Protein AF-A0A382QW18-F1 (afdb_monomer)

Structure (mmCIF, N/CA/C/O backbone):
data_AF-A0A382QW18-F1
#
_entry.id   AF-A0A382QW18-F1
#
loop_
_atom_site.group_PDB
_atom_site.id
_atom_site.type_symbol
_atom_site.label_atom_id
_atom_site.label_alt_id
_atom_site.label_comp_id
_atom_site.label_asym_id
_atom_site.label_entity_id
_atom_site.label_seq_id
_atom_site.pdbx_PDB_ins_code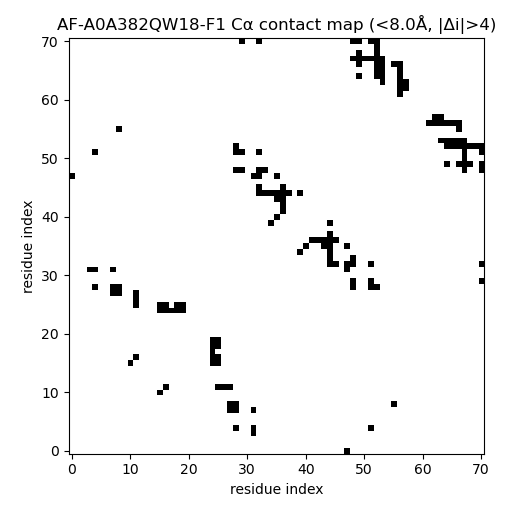
_atom_site.Cartn_x
_atom_site.Cartn_y
_atom_site.Cartn_z
_atom_site.occupancy
_atom_site.B_iso_or_equiv
_atom_site.auth_seq_id
_atom_site.auth_comp_id
_atom_site.auth_asym_id
_atom_site.auth_atom_id
_atom_site.pdbx_PDB_model_num
ATOM 1 N N . VAL A 1 1 ? 3.525 -4.389 10.931 1.00 88.75 1 VAL A N 1
ATOM 2 C CA . VAL A 1 1 ? 3.071 -3.444 9.884 1.00 88.75 1 VAL A CA 1
ATOM 3 C C . VAL A 1 1 ? 4.239 -2.934 9.058 1.00 88.75 1 VAL A C 1
ATOM 5 O O . VAL A 1 1 ? 4.236 -3.205 7.873 1.00 88.75 1 VAL A O 1
ATOM 8 N N . LEU A 1 2 ? 5.274 -2.324 9.652 1.00 92.56 2 LEU A N 1
ATOM 9 C CA . LEU A 1 2 ? 6.437 -1.827 8.894 1.00 92.56 2 LEU A CA 1
ATOM 10 C C . LEU A 1 2 ? 7.054 -2.863 7.936 1.00 92.56 2 LEU A C 1
ATOM 12 O O . LEU A 1 2 ? 7.188 -2.579 6.754 1.00 92.56 2 LEU A O 1
ATOM 16 N N . LEU A 1 3 ? 7.358 -4.076 8.420 1.00 96.44 3 LEU A N 1
ATOM 17 C CA . LEU A 1 3 ? 7.875 -5.153 7.564 1.00 96.44 3 LEU A CA 1
ATOM 18 C C . LEU A 1 3 ? 6.939 -5.440 6.380 1.00 96.44 3 LEU A C 1
ATOM 20 O O . LEU A 1 3 ? 7.404 -5.577 5.261 1.00 96.44 3 LEU A O 1
ATOM 24 N N . VAL A 1 4 ? 5.626 -5.467 6.623 1.00 97.25 4 VAL A N 1
ATOM 25 C CA . VAL A 1 4 ? 4.615 -5.707 5.584 1.00 97.25 4 VAL A CA 1
ATOM 26 C C . VAL A 1 4 ? 4.625 -4.589 4.544 1.00 97.25 4 VAL A C 1
ATOM 28 O O . VAL A 1 4 ? 4.587 -4.896 3.363 1.00 97.25 4 VAL A O 1
ATOM 31 N N . LEU A 1 5 ? 4.733 -3.319 4.953 1.00 97.19 5 LEU A N 1
ATOM 32 C CA . LEU A 1 5 ? 4.817 -2.182 4.027 1.00 97.19 5 LEU A CA 1
ATOM 33 C C . LEU A 1 5 ? 6.091 -2.232 3.173 1.00 97.19 5 LEU A C 1
ATOM 35 O O . LEU A 1 5 ? 6.027 -2.053 1.961 1.00 97.19 5 LEU A O 1
ATOM 39 N N . VAL A 1 6 ? 7.240 -2.532 3.786 1.00 96.75 6 VAL A N 1
ATOM 40 C CA . VAL A 1 6 ? 8.517 -2.657 3.065 1.00 96.75 6 VAL A CA 1
ATOM 41 C C . VAL A 1 6 ? 8.484 -3.834 2.090 1.00 96.75 6 VAL A C 1
ATOM 43 O O . VAL A 1 6 ? 8.905 -3.697 0.946 1.00 96.75 6 VAL A O 1
ATOM 46 N N . THR A 1 7 ? 7.952 -4.987 2.505 1.00 97.44 7 THR A N 1
ATOM 47 C CA . THR A 1 7 ? 7.789 -6.139 1.609 1.00 97.44 7 THR A CA 1
ATOM 48 C C . THR A 1 7 ? 6.787 -5.844 0.495 1.00 97.44 7 THR A C 1
ATOM 50 O O . THR A 1 7 ? 7.043 -6.219 -0.643 1.00 97.44 7 THR A O 1
ATOM 53 N N . ALA A 1 8 ? 5.682 -5.156 0.794 1.00 96.88 8 ALA A N 1
ATOM 54 C CA . ALA A 1 8 ? 4.675 -4.766 -0.187 1.00 96.88 8 ALA A CA 1
ATOM 55 C C . ALA A 1 8 ? 5.274 -3.871 -1.275 1.00 96.88 8 ALA A C 1
ATOM 57 O O . ALA A 1 8 ? 5.167 -4.210 -2.446 1.00 96.88 8 ALA A O 1
ATOM 58 N N . VAL A 1 9 ? 5.971 -2.793 -0.904 1.00 95.75 9 VAL A N 1
ATOM 59 C CA . VAL A 1 9 ? 6.550 -1.881 -1.902 1.00 95.75 9 VAL A CA 1
ATOM 60 C C . VAL A 1 9 ? 7.701 -2.516 -2.684 1.00 95.75 9 VAL A C 1
ATOM 62 O O . VAL A 1 9 ? 7.845 -2.275 -3.879 1.00 95.75 9 VAL A O 1
ATOM 65 N N . ALA A 1 10 ? 8.493 -3.383 -2.043 1.00 96.00 10 ALA A N 1
ATOM 66 C CA . ALA A 1 10 ? 9.520 -4.150 -2.739 1.00 96.00 10 ALA A CA 1
ATOM 67 C C . ALA A 1 10 ? 8.900 -5.110 -3.763 1.00 96.00 10 ALA A C 1
ATOM 69 O O . ALA A 1 10 ? 9.412 -5.229 -4.870 1.00 96.00 10 ALA A O 1
ATOM 70 N N . LEU A 1 11 ? 7.799 -5.781 -3.410 1.00 96.56 11 LEU A N 1
ATOM 71 C CA . LEU A 1 11 ? 7.085 -6.690 -4.303 1.00 96.56 11 LEU A CA 1
ATOM 72 C C . LEU A 1 11 ? 6.427 -5.938 -5.468 1.00 96.56 11 LEU A C 1
ATOM 74 O O . LEU A 1 11 ? 6.520 -6.388 -6.609 1.00 96.56 11 LEU A O 1
ATOM 78 N N . GLU A 1 12 ? 5.814 -4.792 -5.169 1.00 94.56 12 GLU A N 1
ATOM 79 C CA . GLU A 1 12 ? 5.187 -3.887 -6.135 1.00 94.56 12 GLU A CA 1
ATOM 80 C C . GLU A 1 12 ? 6.191 -3.423 -7.196 1.00 94.56 12 GLU A C 1
ATOM 82 O O . GLU A 1 12 ? 5.960 -3.634 -8.379 1.00 94.56 12 GLU A O 1
ATOM 87 N N . GLY A 1 13 ? 7.351 -2.907 -6.778 1.00 92.62 13 GLY A N 1
ATOM 88 C CA . GLY A 1 13 ? 8.383 -2.405 -7.691 1.00 92.62 13 GLY A CA 1
ATOM 89 C C . GLY A 1 13 ? 9.304 -3.463 -8.310 1.00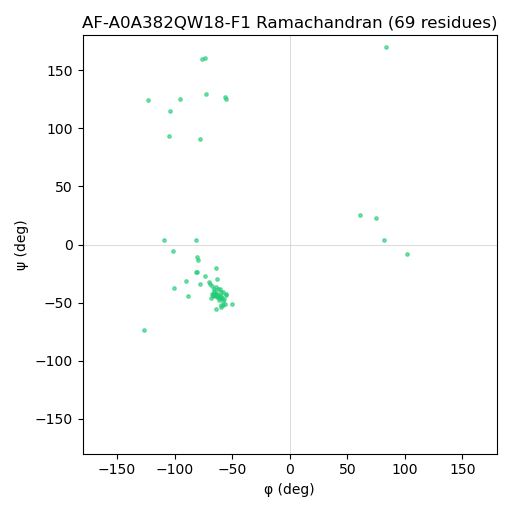 92.62 13 GLY A C 1
ATOM 90 O O . GLY A 1 13 ? 10.268 -3.094 -8.976 1.00 92.62 13 GLY A O 1
ATOM 91 N N . THR A 1 14 ? 9.085 -4.761 -8.064 1.00 94.12 14 THR A N 1
ATOM 92 C CA . THR A 1 14 ? 9.924 -5.831 -8.645 1.00 94.12 14 THR A CA 1
ATOM 93 C C . THR A 1 14 ? 9.105 -6.883 -9.380 1.00 94.12 14 THR A C 1
ATOM 95 O O . THR A 1 14 ? 9.126 -6.934 -10.603 1.00 94.12 14 THR A O 1
ATOM 98 N N . LEU A 1 15 ? 8.390 -7.744 -8.654 1.00 94.56 15 LEU A N 1
ATOM 99 C CA . LEU A 1 15 ? 7.674 -8.878 -9.244 1.00 94.56 15 LEU A CA 1
ATOM 100 C C . LEU A 1 15 ? 6.335 -8.474 -9.863 1.00 94.56 15 LEU A C 1
ATOM 102 O O . LEU A 1 15 ? 5.824 -9.199 -10.713 1.00 94.56 15 LEU A O 1
ATOM 106 N N . LEU A 1 16 ? 5.752 -7.360 -9.417 1.00 94.25 16 LEU A N 1
ATOM 107 C CA . LEU A 1 16 ? 4.433 -6.904 -9.859 1.00 94.25 16 LEU A CA 1
ATOM 108 C C . LEU A 1 16 ? 4.478 -5.650 -10.738 1.00 94.25 16 LEU A C 1
ATOM 110 O O . LEU A 1 16 ? 3.417 -5.180 -11.134 1.00 94.25 16 LEU A O 1
ATOM 114 N N . ASP A 1 17 ? 5.663 -5.147 -11.088 1.00 90.81 17 ASP A N 1
ATOM 115 C CA . ASP A 1 17 ? 5.814 -3.928 -11.897 1.00 90.81 17 ASP A CA 1
ATOM 116 C C . ASP A 1 17 ? 5.131 -4.068 -13.274 1.00 90.81 17 ASP A C 1
ATOM 118 O O . ASP A 1 17 ? 4.396 -3.193 -13.738 1.00 90.81 17 ASP A O 1
ATOM 122 N N . GLU A 1 18 ? 5.268 -5.244 -13.892 1.00 90.94 18 GLU A N 1
ATOM 123 C CA . GLU A 1 18 ? 4.614 -5.563 -15.166 1.00 90.94 18 GLU A CA 1
ATOM 124 C C . GLU A 1 18 ? 3.137 -5.966 -15.012 1.00 90.94 18 GLU A C 1
ATOM 126 O O . GLU A 1 18 ? 2.393 -6.003 -16.000 1.00 90.94 18 GLU A O 1
ATOM 131 N N . LEU A 1 19 ? 2.671 -6.253 -13.789 1.00 92.62 19 LEU A N 1
ATOM 132 C CA . LEU A 1 19 ? 1.290 -6.658 -13.547 1.00 92.62 19 LEU A CA 1
ATOM 133 C C . LEU A 1 19 ? 0.376 -5.432 -13.583 1.00 92.62 19 LEU A C 1
ATOM 135 O O . LEU A 1 19 ? 0.114 -4.774 -12.577 1.00 92.62 19 LEU A O 1
ATOM 139 N N . ARG A 1 20 ? -0.141 -5.144 -14.776 1.00 90.62 20 ARG A 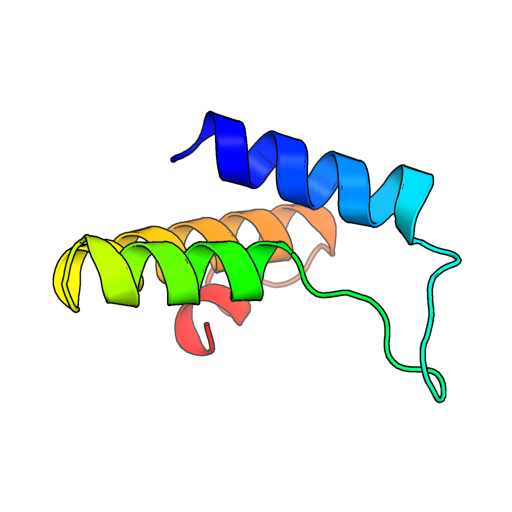N 1
ATOM 140 C CA . ARG A 1 20 ? -1.013 -3.996 -15.022 1.00 90.62 20 ARG A CA 1
ATOM 141 C C . ARG A 1 20 ? -2.336 -4.454 -15.615 1.00 90.62 20 ARG A C 1
ATOM 143 O O . ARG A 1 20 ? -2.371 -5.101 -16.661 1.00 90.62 20 ARG A O 1
ATOM 150 N N . VAL A 1 21 ? -3.443 -4.087 -14.978 1.00 90.81 21 VAL A N 1
ATOM 151 C CA . VAL A 1 21 ? -4.800 -4.406 -15.447 1.00 90.81 21 VAL A CA 1
ATOM 152 C C . VAL A 1 21 ? -5.397 -3.151 -16.066 1.00 90.81 21 VAL A C 1
ATOM 154 O O . VAL A 1 21 ? -5.574 -2.143 -15.392 1.00 90.81 21 VAL A O 1
ATOM 157 N N . GLY A 1 22 ? -5.657 -3.171 -17.376 1.00 91.94 22 GLY A N 1
ATOM 158 C CA . GLY A 1 22 ? -6.153 -1.982 -18.085 1.00 91.94 22 GLY A CA 1
ATOM 159 C C . GLY A 1 22 ? -5.192 -0.785 -18.033 1.00 91.94 22 GLY A C 1
ATOM 160 O O . GLY A 1 22 ? -5.631 0.356 -18.122 1.00 91.94 22 GLY A O 1
ATOM 161 N N . GLY A 1 23 ? -3.889 -1.036 -17.852 1.00 90.06 23 GLY A N 1
ATOM 162 C CA . GLY A 1 23 ? -2.876 0.007 -17.668 1.00 90.06 23 GLY A CA 1
ATOM 163 C C . GLY A 1 23 ? -2.767 0.550 -16.239 1.00 90.06 23 GLY A C 1
ATOM 164 O O . GLY A 1 23 ? -1.968 1.451 -16.011 1.00 90.06 23 GLY A O 1
ATOM 165 N N . VAL A 1 24 ? -3.511 0.006 -15.276 1.00 89.12 24 VAL A N 1
ATOM 166 C CA . VAL A 1 24 ? -3.404 0.360 -13.853 1.00 89.12 24 VAL A CA 1
ATOM 167 C C . VAL A 1 24 ? -2.485 -0.644 -13.160 1.00 89.12 24 VAL A C 1
ATOM 169 O O . VAL A 1 24 ? -2.696 -1.851 -13.288 1.00 89.12 24 VAL A O 1
ATOM 172 N N . SER A 1 25 ? -1.445 -0.158 -12.481 1.00 90.31 25 SER A N 1
ATOM 173 C CA . SER A 1 25 ? -0.533 -0.977 -11.672 1.00 90.31 25 SER A CA 1
ATOM 174 C C . SER A 1 25 ? -1.198 -1.433 -10.373 1.00 90.31 25 SER A C 1
ATOM 176 O O . SER A 1 25 ? -2.189 -0.858 -9.923 1.00 90.31 25 SER A O 1
ATOM 178 N N . VAL A 1 26 ? -0.654 -2.484 -9.765 1.00 92.94 26 VAL A N 1
ATOM 179 C CA . VAL A 1 26 ? -1.088 -2.921 -8.434 1.00 92.94 26 VAL A CA 1
ATOM 180 C C . VAL A 1 26 ? -0.585 -1.936 -7.380 1.00 92.94 26 VAL A C 1
ATOM 182 O O . VAL A 1 26 ? 0.607 -1.680 -7.337 1.00 92.94 26 VAL A O 1
ATOM 185 N N . GLU A 1 27 ? -1.466 -1.450 -6.502 1.00 94.00 27 GLU A N 1
ATOM 186 C CA . GLU A 1 27 ? -1.086 -0.658 -5.320 1.00 94.00 27 GLU A CA 1
ATOM 187 C C . GLU A 1 27 ? -1.194 -1.503 -4.044 1.00 94.00 27 GLU A C 1
ATOM 189 O O . GLU A 1 27 ? -2.259 -1.625 -3.423 1.00 94.00 27 GLU A O 1
ATOM 194 N N . LEU A 1 28 ? -0.085 -2.120 -3.635 1.00 96.19 28 LEU A N 1
ATOM 195 C CA . LEU A 1 28 ? -0.062 -2.989 -2.460 1.00 96.19 28 LEU A CA 1
ATOM 196 C C . LEU A 1 28 ? -0.040 -2.204 -1.156 1.00 96.19 28 LEU A C 1
ATOM 198 O O . LEU A 1 28 ? -0.628 -2.646 -0.166 1.00 96.19 28 LEU A O 1
ATOM 202 N N . LEU A 1 29 ? 0.613 -1.043 -1.138 1.00 96.50 29 LEU A N 1
ATOM 203 C CA . LEU A 1 29 ? 0.609 -0.168 0.031 1.00 96.50 29 LEU A CA 1
ATOM 204 C C .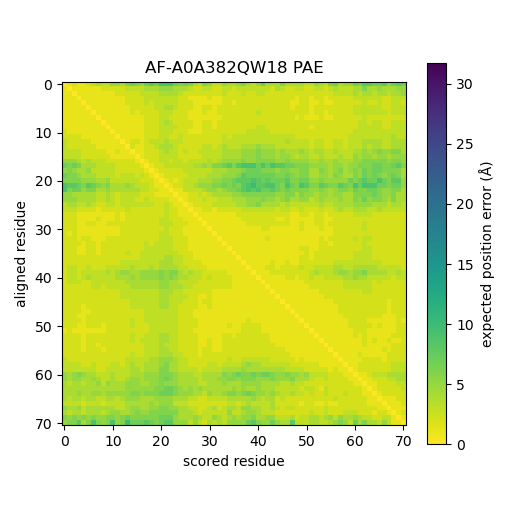 LEU A 1 29 ? -0.833 0.224 0.415 1.00 96.50 29 LEU A C 1
ATOM 206 O O . LEU A 1 29 ? -1.177 0.211 1.604 1.00 96.50 29 LEU A O 1
ATOM 210 N N . LEU A 1 30 ? -1.692 0.520 -0.570 1.00 95.69 30 LEU A N 1
ATOM 211 C CA . LEU A 1 30 ? -3.087 0.924 -0.358 1.00 95.69 30 LEU A CA 1
ATOM 212 C C . LEU A 1 30 ? -3.886 -0.248 0.189 1.00 95.69 30 LEU A C 1
ATOM 214 O O . LEU A 1 30 ? -4.596 -0.126 1.188 1.00 95.69 30 LEU A O 1
ATOM 218 N N . LEU A 1 31 ? -3.708 -1.417 -0.429 1.00 96.75 31 LEU A N 1
ATOM 219 C CA . LEU A 1 31 ? -4.351 -2.649 -0.001 1.00 96.75 31 LEU A CA 1
ATOM 220 C C . LEU A 1 31 ? -4.012 -2.985 1.457 1.00 96.75 31 LEU A C 1
ATOM 222 O O . LEU A 1 31 ? -4.912 -3.288 2.241 1.00 96.75 31 LEU A O 1
ATOM 226 N N . VAL A 1 32 ? -2.734 -2.902 1.841 1.00 97.56 32 VAL A N 1
ATOM 227 C CA . VAL A 1 32 ? -2.309 -3.133 3.230 1.00 97.56 32 VAL A CA 1
ATOM 228 C C . VAL A 1 32 ? -3.007 -2.153 4.166 1.00 97.56 32 VAL A C 1
ATOM 230 O O . VAL A 1 32 ? -3.552 -2.593 5.175 1.00 97.56 32 VAL A O 1
ATOM 233 N N . SER A 1 33 ? -3.046 -0.867 3.812 1.00 97.19 33 SER A N 1
ATOM 234 C CA . SER A 1 33 ? -3.663 0.196 4.616 1.00 97.19 33 SER A CA 1
ATOM 235 C C . SER A 1 33 ? -5.147 -0.078 4.887 1.00 97.19 33 SER A C 1
ATOM 237 O O . SER A 1 33 ? -5.573 -0.096 6.050 1.00 97.19 33 SER A O 1
ATOM 239 N N . VAL A 1 34 ? -5.905 -0.426 3.841 1.00 97.31 34 VAL A N 1
ATOM 240 C CA . VAL A 1 34 ? -7.321 -0.817 3.935 1.00 97.31 34 VAL A CA 1
ATOM 241 C C . VAL A 1 34 ? -7.5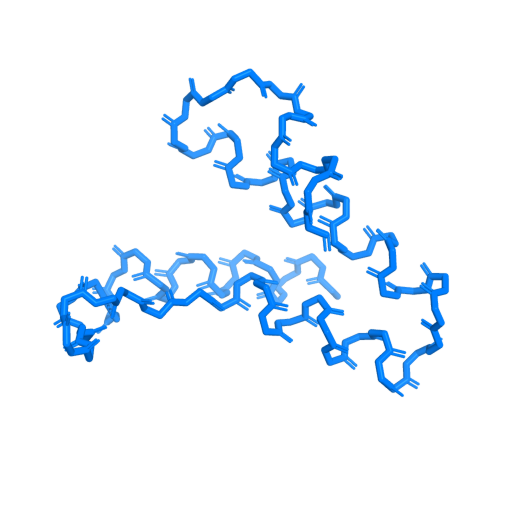00 -2.054 4.816 1.00 97.31 34 VAL A C 1
ATOM 243 O O . VAL A 1 34 ? -8.352 -2.052 5.704 1.00 97.31 34 VAL A O 1
ATOM 246 N N . LEU A 1 35 ? -6.682 -3.096 4.637 1.00 98.06 35 LEU A N 1
ATOM 247 C CA . LEU A 1 35 ? -6.782 -4.329 5.427 1.00 98.06 35 LEU A CA 1
ATOM 248 C C . LEU A 1 35 ? -6.452 -4.104 6.909 1.00 98.06 35 LEU A C 1
ATOM 250 O O . LEU A 1 35 ? -7.124 -4.662 7.781 1.00 98.06 35 LEU A O 1
ATOM 254 N N . THR A 1 36 ? -5.469 -3.256 7.227 1.00 98.00 36 THR A N 1
ATOM 255 C CA . THR A 1 36 ? -5.206 -2.850 8.617 1.00 98.00 36 THR A CA 1
ATOM 256 C C . THR A 1 36 ? -6.361 -2.071 9.224 1.00 98.00 36 THR A C 1
ATOM 258 O O . THR A 1 36 ? -6.648 -2.275 10.401 1.00 98.00 36 THR A O 1
ATOM 261 N N . GLY A 1 37 ? -7.041 -1.221 8.452 1.00 97.75 37 GLY A N 1
ATOM 262 C CA . GLY A 1 37 ? -8.247 -0.530 8.909 1.00 97.75 37 GLY A CA 1
ATOM 263 C C . GLY A 1 37 ? -9.407 -1.494 9.145 1.00 97.75 37 GLY A C 1
ATOM 264 O O . GLY A 1 37 ? -10.058 -1.453 10.187 1.00 97.75 37 GLY A O 1
ATOM 265 N N . TYR A 1 38 ? -9.611 -2.422 8.211 1.00 98.06 38 TYR A N 1
ATOM 266 C CA . TYR A 1 38 ? -10.673 -3.422 8.269 1.00 98.06 38 TYR A CA 1
ATOM 267 C C . TYR A 1 38 ? -10.544 -4.347 9.488 1.00 98.06 38 TYR A C 1
ATOM 269 O O . TYR A 1 38 ? -11.521 -4.582 10.194 1.00 98.06 38 TYR A O 1
ATOM 277 N N . HIS A 1 39 ? -9.337 -4.845 9.777 1.00 97.50 39 HIS A 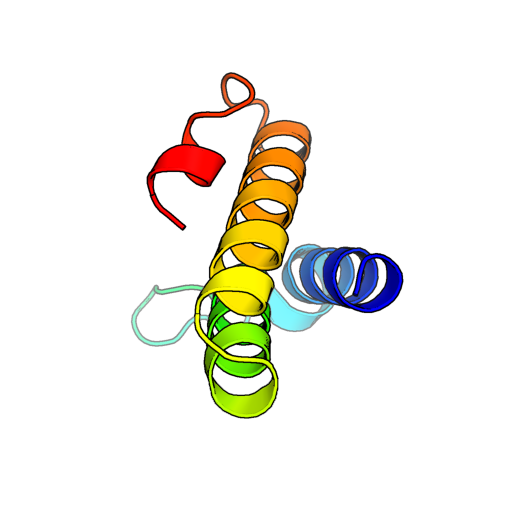N 1
ATOM 278 C CA . HIS A 1 39 ? -9.105 -5.758 10.904 1.00 97.50 39 HIS A CA 1
ATOM 279 C C . HIS A 1 39 ? -8.756 -5.054 12.220 1.00 97.50 39 HIS A C 1
ATOM 281 O O . HIS A 1 39 ? -9.025 -5.581 13.298 1.00 97.50 39 HIS A O 1
ATOM 287 N N . GLY A 1 40 ? -8.097 -3.899 12.148 1.00 95.69 40 GLY A N 1
ATOM 288 C CA . GLY A 1 40 ? -7.562 -3.176 13.299 1.00 95.69 40 GLY A CA 1
ATOM 289 C C . GLY A 1 40 ? -8.412 -1.994 13.755 1.00 95.69 40 GLY A C 1
ATOM 290 O O . GLY A 1 40 ? -8.092 -1.398 14.783 1.00 95.69 40 GLY A O 1
ATOM 291 N N . GLY A 1 41 ? -9.470 -1.656 13.021 1.00 97.62 41 GLY A N 1
ATOM 292 C CA . GLY A 1 41 ? -10.255 -0.449 13.235 1.00 97.62 41 GLY A CA 1
ATOM 293 C C . GLY A 1 41 ? -9.643 0.792 12.566 1.00 97.62 41 GLY A C 1
ATOM 294 O O . GLY A 1 41 ? -8.502 0.767 12.092 1.00 97.62 41 GLY A O 1
ATOM 295 N N . PRO A 1 42 ? -10.396 1.905 12.541 1.00 96.94 42 PRO A N 1
ATOM 296 C CA . PRO A 1 42 ? -10.069 3.085 11.740 1.00 96.94 42 PRO A CA 1
ATOM 297 C C . PRO A 1 42 ? -8.737 3.735 12.130 1.00 96.94 42 PRO A C 1
ATOM 299 O O . PRO A 1 42 ? -7.978 4.132 11.253 1.00 96.94 42 PRO A O 1
ATOM 302 N N . GLU A 1 43 ? -8.406 3.786 13.422 1.00 97.56 43 GLU A N 1
ATOM 303 C CA . GLU A 1 43 ? -7.157 4.389 13.906 1.00 97.56 43 GLU A CA 1
ATOM 304 C C . GLU A 1 43 ? -5.918 3.638 13.395 1.00 97.56 43 GLU A C 1
ATOM 306 O O . GLU A 1 43 ? -4.972 4.243 12.895 1.00 97.56 43 GLU A O 1
ATOM 311 N N . ARG A 1 44 ? -5.938 2.299 13.442 1.00 96.75 44 ARG A N 1
ATOM 312 C CA . ARG A 1 44 ? -4.838 1.471 12.924 1.00 96.75 44 ARG A CA 1
ATOM 313 C C . ARG A 1 44 ? -4.708 1.564 11.409 1.00 96.75 44 ARG A C 1
ATOM 315 O O . ARG A 1 44 ? -3.583 1.536 10.908 1.00 96.75 44 ARG A O 1
ATOM 322 N N . GLY A 1 45 ? -5.833 1.679 10.703 1.00 97.56 45 GLY A N 1
ATOM 323 C CA . GLY A 1 45 ? -5.859 1.959 9.270 1.00 97.56 45 GLY A CA 1
ATOM 324 C C . GLY A 1 45 ? -5.187 3.290 8.953 1.00 97.56 45 GLY A C 1
ATOM 325 O O . GLY A 1 45 ? -4.215 3.299 8.210 1.00 97.56 45 GLY A O 1
ATOM 326 N N . ALA A 1 46 ? -5.621 4.373 9.603 1.00 97.44 46 ALA A N 1
ATOM 327 C CA . ALA A 1 46 ? -5.089 5.719 9.391 1.00 97.44 46 ALA A CA 1
ATOM 328 C C . ALA A 1 46 ? -3.587 5.822 9.698 1.00 97.44 46 ALA A C 1
ATOM 330 O O . ALA A 1 46 ? -2.828 6.376 8.908 1.00 97.44 46 ALA A O 1
ATOM 331 N N . ILE A 1 47 ? -3.126 5.234 10.809 1.00 97.62 47 ILE A N 1
ATOM 332 C CA . ILE A 1 47 ? -1.693 5.203 11.140 1.00 97.62 47 ILE A CA 1
ATOM 333 C C . ILE A 1 47 ? -0.913 4.440 10.061 1.00 97.62 47 ILE A C 1
ATOM 335 O O . ILE A 1 47 ? 0.151 4.884 9.635 1.00 97.62 47 ILE A O 1
ATOM 339 N N . THR A 1 48 ? -1.429 3.296 9.605 1.00 97.94 48 THR A N 1
ATOM 340 C CA . THR A 1 48 ? -0.762 2.497 8.568 1.00 97.94 48 THR A CA 1
ATOM 341 C C . THR A 1 48 ? -0.723 3.235 7.231 1.00 97.94 48 THR A C 1
ATOM 343 O O . THR A 1 48 ? 0.335 3.268 6.610 1.00 97.94 48 THR A O 1
ATOM 346 N N . ALA A 1 49 ? -1.830 3.868 6.842 1.00 97.50 49 ALA A N 1
ATOM 347 C CA . ALA A 1 49 ? -1.982 4.652 5.622 1.00 97.50 49 ALA A CA 1
ATOM 348 C C . ALA A 1 49 ? -1.027 5.853 5.584 1.00 97.50 49 ALA A C 1
ATOM 350 O O . ALA A 1 49 ? -0.294 6.034 4.614 1.00 97.50 49 ALA A O 1
ATOM 351 N N . PHE A 1 50 ? -0.919 6.584 6.698 1.00 97.56 50 PHE A N 1
ATOM 352 C CA . PHE A 1 50 ? 0.035 7.678 6.857 1.00 97.56 50 PHE A CA 1
ATOM 353 C C . PHE A 1 50 ? 1.480 7.223 6.598 1.00 97.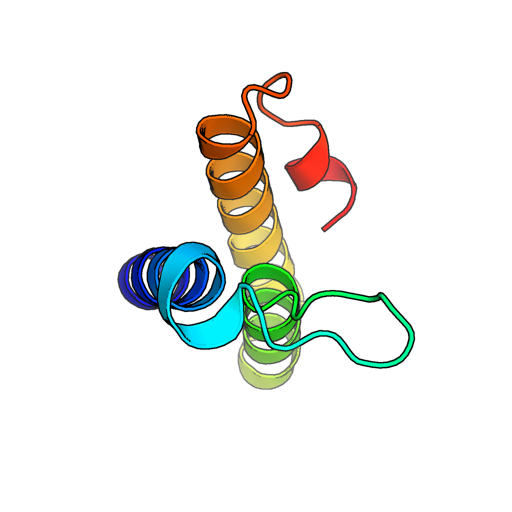56 50 PHE A C 1
ATOM 355 O O . PHE A 1 50 ? 2.194 7.816 5.788 1.00 97.56 50 PHE A O 1
ATOM 362 N N . PHE A 1 51 ? 1.922 6.139 7.247 1.00 97.81 51 PHE A N 1
ATOM 363 C CA . PHE A 1 51 ? 3.281 5.626 7.047 1.00 97.81 51 PHE A CA 1
ATOM 364 C C . PHE A 1 51 ? 3.490 5.000 5.663 1.00 97.81 51 PHE A C 1
ATOM 366 O O . PHE A 1 51 ? 4.591 5.094 5.124 1.00 97.81 51 PHE A O 1
ATOM 373 N N . ALA A 1 52 ? 2.462 4.383 5.080 1.00 97.62 52 ALA A N 1
ATOM 374 C CA . ALA A 1 52 ? 2.502 3.867 3.717 1.00 97.62 52 ALA A CA 1
ATOM 375 C C . ALA A 1 52 ? 2.698 5.002 2.699 1.00 97.62 52 ALA A C 1
ATOM 377 O O . ALA A 1 52 ? 3.576 4.904 1.844 1.00 97.62 52 ALA A O 1
ATOM 378 N N . GLY A 1 53 ? 1.969 6.111 2.855 1.00 96.56 53 GLY A N 1
ATOM 379 C CA . GLY A 1 53 ? 2.133 7.307 2.034 1.00 96.56 53 GLY A CA 1
ATOM 380 C C . GLY A 1 53 ? 3.517 7.945 2.178 1.00 96.56 53 GLY A C 1
ATOM 381 O O . GLY A 1 53 ? 4.159 8.231 1.173 1.00 96.56 53 GLY A O 1
ATOM 382 N N . LEU A 1 54 ? 4.044 8.073 3.404 1.00 96.75 54 LEU A N 1
ATOM 383 C CA . LEU A 1 54 ? 5.416 8.562 3.621 1.00 96.75 54 LEU A CA 1
ATOM 384 C C . LEU A 1 54 ? 6.481 7.667 2.968 1.00 96.75 54 LEU A C 1
ATOM 386 O O . LEU A 1 54 ? 7.485 8.164 2.447 1.00 96.75 54 LEU A O 1
ATOM 390 N N . LEU A 1 55 ? 6.280 6.347 3.006 1.00 96.25 55 LEU A N 1
ATOM 391 C CA . LEU A 1 55 ? 7.171 5.390 2.356 1.00 96.25 55 LEU A CA 1
ATOM 392 C C . LEU A 1 55 ? 7.108 5.535 0.831 1.00 96.25 55 LEU A C 1
ATOM 394 O O . LEU A 1 55 ? 8.152 5.547 0.184 1.00 96.25 55 LEU A O 1
ATOM 398 N N . HIS A 1 56 ? 5.907 5.696 0.274 1.00 95.44 56 HIS A N 1
ATOM 399 C CA . HIS A 1 56 ? 5.707 5.930 -1.153 1.00 95.44 56 HIS A CA 1
ATOM 400 C C . HIS A 1 56 ? 6.372 7.237 -1.617 1.00 95.44 56 HIS A C 1
ATOM 402 O O . HIS A 1 56 ? 7.149 7.224 -2.573 1.00 95.44 56 HIS A O 1
ATOM 408 N N . ASP A 1 57 ? 6.160 8.339 -0.887 1.00 95.56 57 ASP A N 1
ATOM 409 C CA . ASP A 1 57 ? 6.778 9.640 -1.173 1.00 95.56 57 ASP A CA 1
ATOM 410 C C . ASP A 1 57 ? 8.309 9.537 -1.234 1.00 95.56 57 ASP A C 1
ATOM 412 O O . ASP A 1 57 ? 8.946 10.060 -2.151 1.00 95.56 57 ASP A O 1
ATOM 416 N N . SER A 1 58 ? 8.894 8.797 -0.285 1.00 94.88 58 SER A N 1
ATOM 417 C CA . SER A 1 58 ? 10.343 8.586 -0.183 1.00 94.88 58 SER A CA 1
ATOM 418 C C . SER A 1 58 ? 10.934 7.848 -1.389 1.00 94.88 58 SER A C 1
ATOM 420 O O . SER A 1 58 ? 12.104 8.047 -1.709 1.00 94.88 58 SER A O 1
ATOM 422 N N . ILE A 1 59 ? 10.152 6.983 -2.038 1.00 93.00 59 ILE A N 1
ATOM 423 C CA . ILE A 1 59 ? 10.600 6.138 -3.154 1.00 93.00 59 ILE A CA 1
ATOM 424 C C . ILE A 1 59 ? 10.429 6.859 -4.490 1.00 93.00 59 ILE A C 1
ATOM 426 O O . ILE A 1 59 ? 11.337 6.839 -5.318 1.00 93.00 59 ILE A O 1
ATOM 430 N N . VAL A 1 60 ? 9.288 7.520 -4.693 1.00 92.19 60 VAL A N 1
ATOM 431 C CA . VAL A 1 60 ? 8.972 8.227 -5.947 1.00 92.19 60 VAL A CA 1
ATOM 432 C C . VAL A 1 60 ? 9.647 9.607 -6.010 1.00 92.19 60 VAL A C 1
ATOM 434 O O . VAL A 1 60 ? 9.691 10.241 -7.063 1.00 92.19 60 VAL A O 1
ATOM 437 N N . GLY A 1 61 ? 10.219 10.078 -4.897 1.00 91.88 61 GLY A N 1
ATOM 438 C CA . GLY A 1 61 ? 10.842 11.399 -4.803 1.00 91.88 61 GLY A CA 1
ATOM 439 C C . GLY A 1 61 ? 9.818 12.533 -4.730 1.00 91.88 61 GLY A C 1
ATOM 440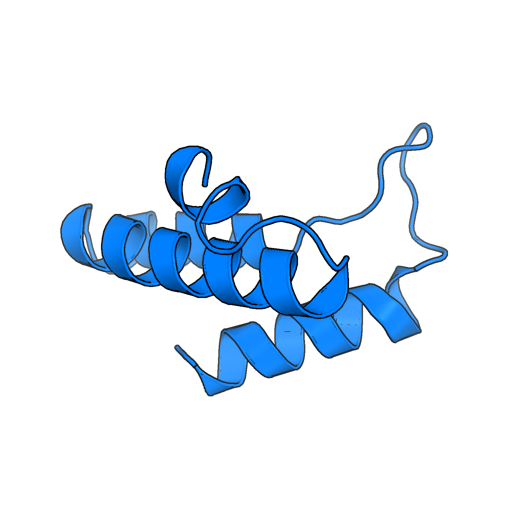 O O . GLY A 1 61 ? 10.126 13.671 -5.086 1.00 91.88 61 GLY A O 1
ATOM 441 N N . ALA A 1 62 ? 8.596 12.227 -4.288 1.00 92.38 62 ALA A N 1
ATOM 442 C CA . ALA A 1 62 ? 7.565 13.222 -4.033 1.00 92.38 62 ALA A CA 1
ATOM 443 C C . ALA A 1 62 ? 7.841 13.959 -2.705 1.00 92.38 62 ALA A C 1
ATOM 445 O O . ALA A 1 62 ? 8.571 13.454 -1.846 1.00 92.38 62 ALA A O 1
ATOM 446 N N . PRO A 1 63 ? 7.270 15.161 -2.495 1.00 94.75 63 PRO A N 1
ATOM 447 C CA . PRO A 1 63 ? 7.336 15.827 -1.200 1.00 94.75 63 PRO A CA 1
ATOM 448 C C . PRO A 1 63 ? 6.765 14.930 -0.096 1.00 94.75 63 PRO A C 1
ATOM 450 O O . PRO A 1 63 ? 5.632 14.465 -0.203 1.00 94.75 63 PRO A O 1
ATOM 453 N N . LEU A 1 64 ? 7.536 14.717 0.975 1.00 93.69 64 LEU A N 1
ATOM 454 C CA . LEU A 1 64 ? 7.102 13.902 2.110 1.00 93.69 64 LEU A CA 1
ATOM 455 C C . LEU A 1 64 ? 5.779 14.416 2.688 1.00 93.69 64 LEU A C 1
ATOM 457 O O . LEU A 1 64 ? 5.677 15.573 3.099 1.00 93.69 64 LEU A O 1
ATOM 461 N N . GLY A 1 65 ? 4.795 13.526 2.764 1.00 90.06 65 GLY A N 1
ATOM 462 C CA . GLY A 1 65 ? 3.471 13.791 3.309 1.00 90.06 65 GLY A CA 1
ATOM 463 C C . GLY A 1 65 ? 2.392 14.010 2.249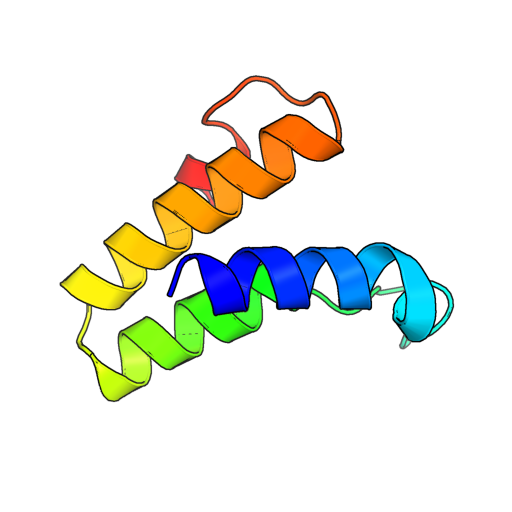 1.00 90.06 65 GLY A C 1
ATOM 464 O O . GLY A 1 65 ? 1.220 14.070 2.615 1.00 90.06 65 GLY A O 1
ATOM 465 N N . LEU A 1 66 ? 2.746 14.105 0.961 1.00 93.88 66 LEU A N 1
ATOM 466 C CA . LEU A 1 66 ? 1.773 14.274 -0.119 1.00 93.88 66 LEU A CA 1
ATOM 467 C C . LEU A 1 66 ? 0.854 13.052 -0.210 1.00 93.88 66 LEU A C 1
ATOM 469 O O . LEU A 1 66 ? -0.363 13.194 -0.094 1.00 93.88 66 LEU A O 1
ATOM 473 N N . HIS A 1 67 ? 1.422 11.854 -0.366 1.00 95.06 67 HIS A N 1
ATOM 474 C CA . HIS A 1 67 ? 0.615 10.635 -0.438 1.00 95.06 67 HIS A CA 1
ATOM 475 C C . HIS A 1 67 ? 0.053 10.251 0.930 1.00 95.06 67 HIS A C 1
ATOM 477 O O . HIS A 1 67 ? -1.037 9.695 1.000 1.00 95.06 67 HIS A O 1
ATOM 483 N N . ALA A 1 68 ? 0.724 10.625 2.025 1.00 92.31 68 ALA A N 1
ATOM 484 C CA . ALA A 1 68 ? 0.220 10.393 3.381 1.00 92.31 68 ALA A CA 1
ATOM 485 C C . ALA A 1 68 ? -1.085 11.152 3.700 1.00 92.31 68 ALA A C 1
ATOM 487 O O . ALA A 1 68 ? -1.776 10.784 4.645 1.00 92.31 68 ALA A O 1
ATOM 488 N N . LEU A 1 69 ? -1.411 12.211 2.947 1.00 90.81 69 LEU A N 1
ATOM 489 C CA . LEU A 1 69 ? -2.680 12.937 3.063 1.00 90.81 69 LEU A CA 1
ATOM 490 C C . LEU A 1 69 ? -3.830 12.251 2.306 1.00 90.81 69 LEU A C 1
ATOM 492 O O . LEU A 1 69 ? -4.995 12.510 2.601 1.00 90.81 69 LEU A O 1
ATOM 496 N N . VAL A 1 70 ? -3.503 11.442 1.297 1.00 89.75 70 VAL A N 1
ATOM 497 C CA . VAL A 1 70 ? -4.467 10.860 0.349 1.00 89.75 70 VAL A CA 1
ATOM 498 C C . VAL A 1 70 ? -4.810 9.412 0.695 1.00 89.75 70 VAL A C 1
ATOM 500 O O . VAL A 1 70 ? -5.955 9.008 0.505 1.00 89.75 70 VAL A O 1
ATOM 503 N N . TYR A 1 71 ? -3.820 8.652 1.167 1.00 82.94 71 TYR A N 1
ATOM 504 C CA . TYR A 1 71 ? -3.962 7.264 1.613 1.00 82.94 71 TYR A CA 1
ATOM 505 C C . TYR A 1 71 ? -4.858 7.125 2.846 1.00 82.94 71 TYR A C 1
ATOM 507 O O . TYR A 1 71 ? -5.656 6.159 2.873 1.00 82.94 71 TYR A O 1
#

Solvent-accessible surface area (backbone atoms only — not comparable to full-atom values): 3841 Å² total; per-residue (Å²): 106,70,68,56,47,55,52,31,51,53,40,34,74,58,83,33,57,83,49,48,62,96,82,43,64,66,63,48,48,58,52,50,18,52,50,37,20,74,77,59,37,66,68,47,10,51,55,43,12,33,54,40,15,37,52,49,14,68,71,77,69,48,67,80,48,59,43,27,74,72,88

Mean predicted aligned error: 2.7 Å

Sequence (71 aa):
VLLVLVTAVALEGTLLDELRVGGVSVELLLLVSVLTGYHGGPERGAITAFFAGLLHDSIVGAPLGLHALVY

Foldseek 3Di:
DVVQLVVQVVCQVPVQVPVADVNHGDDSLLVVLVVLCVVVNPVSSLVSQLVSQQVVCVVVVHPRRPSNVVD

Organism: NCBI:txid408172

Secondary structure (DSSP, 8-state):
-HHHHHHHHHHHTTTSTT-EETTEEP-HHHHHHHHHHHHH-HHHHHHHHHHHHHHHHHHHTPPTTTGGGT-

Radius of gyration: 11.91 Å; Cα contacts (8 Å, |Δi|>4): 84; chains: 1; bounding box: 22×25×32 Å

pLDDT: mean 94.73, std 3.03, range [82.94, 98.06]